Protein AF-A0A5B0HLX1-F1 (afdb_monomer_lite)

pLDDT: mean 81.46, std 8.46, range [54.09, 90.5]

Sequence (90 aa):
MSPILEILGQIMSALDDLKAEVAATLTVEQSAVTLIQGIAAQLVAALANQTNPDSALVDLTTQLKTNADALAAAVTANTPAAPPAPAPAP

Radius of gyration: 21.76 Å; chains: 1; bounding box: 43×35×65 Å

Secondary structure (DSSP, 8-state):
--HHHHHHHHHHHHHHHHHHHHHHHHHHHHHHHHHHHHHHHHHHHHHHT-SS--HHHHHHHHHHHHHHHHHHHHHHHH-PPPPPPPPPP-

Foldseek 3Di:
DDVVVVVVVVVVVVVVVVLVVLLVVLVVLLVVLVVLLVVLVVLVVVQVPDPDRDVVSVVVSVVSNVVSVVSNVVSVVPRDDPDDDPDDDD

Organism: NCBI:txid2603818

Structure (mmCIF, N/CA/C/O backbone):
data_AF-A0A5B0HLX1-F1
#
_entry.id   AF-A0A5B0HLX1-F1
#
loop_
_atom_site.group_PDB
_atom_site.id
_atom_site.type_symbol
_atom_site.label_atom_id
_atom_site.label_alt_id
_atom_site.label_comp_id
_atom_site.label_asym_id
_atom_site.label_entity_id
_atom_site.label_seq_id
_atom_site.pdbx_PDB_ins_code
_atom_site.Cartn_x
_atom_site.Cartn_y
_atom_site.Cartn_z
_atom_site.occupancy
_atom_site.B_iso_or_equiv
_atom_site.auth_seq_id
_atom_site.auth_comp_id
_atom_site.auth_asym_id
_atom_site.auth_atom_id
_atom_site.pdbx_PDB_model_num
ATOM 1 N N . MET A 1 1 ? -28.100 -0.365 39.299 1.00 58.06 1 MET A N 1
ATOM 2 C CA . MET A 1 1 ? -26.903 -0.324 38.432 1.00 58.06 1 MET A CA 1
ATOM 3 C C . MET A 1 1 ? -26.814 1.096 37.895 1.00 58.06 1 MET A C 1
ATOM 5 O O . MET A 1 1 ? -27.852 1.626 37.527 1.00 58.06 1 MET A O 1
ATOM 9 N N . SER A 1 2 ? -25.673 1.778 38.018 1.00 82.00 2 SER A N 1
ATOM 10 C CA . SER A 1 2 ? -25.597 3.207 37.671 1.00 82.00 2 SER A CA 1
ATOM 11 C C . SER A 1 2 ? -25.639 3.372 36.143 1.00 82.00 2 SER A C 1
ATOM 13 O O . SER A 1 2 ? -24.822 2.730 35.484 1.00 82.00 2 SER A O 1
ATOM 15 N N . PRO A 1 3 ? -26.520 4.215 35.569 1.00 81.88 3 PRO A N 1
ATOM 16 C CA . PRO A 1 3 ? -26.662 4.369 34.111 1.00 81.88 3 PRO A CA 1
ATOM 17 C C . PRO A 1 3 ? -25.363 4.828 33.428 1.00 81.88 3 PRO A C 1
ATOM 19 O O . PRO A 1 3 ? -25.114 4.527 32.267 1.00 81.88 3 PRO A O 1
ATOM 22 N N . ILE A 1 4 ? -24.483 5.499 34.176 1.00 80.25 4 ILE A N 1
ATOM 23 C CA . ILE A 1 4 ? -23.154 5.918 33.716 1.00 80.25 4 ILE A CA 1
ATOM 24 C C . ILE A 1 4 ? -22.249 4.712 33.413 1.00 80.25 4 ILE A C 1
ATOM 26 O O . ILE A 1 4 ? -21.473 4.757 32.463 1.00 80.25 4 ILE A O 1
ATOM 30 N N . LEU A 1 5 ? -22.351 3.627 34.189 1.00 79.88 5 LEU A N 1
ATOM 31 C CA . LEU A 1 5 ? -21.532 2.424 33.991 1.00 79.88 5 LEU A CA 1
ATOM 32 C C . LEU A 1 5 ? -21.937 1.664 32.718 1.00 79.88 5 LEU A C 1
ATOM 34 O O . LEU A 1 5 ? -21.091 1.091 32.040 1.00 79.88 5 LEU A O 1
ATOM 38 N N . GLU A 1 6 ? -23.229 1.685 32.398 1.00 85.75 6 GLU A N 1
ATOM 39 C CA . GLU A 1 6 ? -23.806 1.018 31.229 1.00 85.75 6 GLU A CA 1
ATOM 40 C C . GLU A 1 6 ? -23.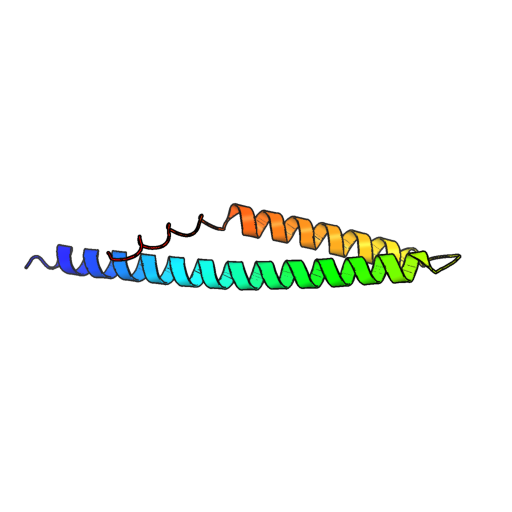409 1.739 29.932 1.00 85.75 6 GLU A C 1
ATOM 42 O O . GLU A 1 6 ? -22.921 1.110 28.993 1.00 85.75 6 GLU A O 1
ATOM 47 N N . ILE A 1 7 ? -23.480 3.075 29.934 1.00 85.38 7 ILE A N 1
ATOM 48 C CA . ILE A 1 7 ? -23.004 3.925 28.831 1.00 85.38 7 ILE A CA 1
ATOM 49 C C . ILE A 1 7 ? -21.493 3.749 28.611 1.00 85.38 7 ILE A C 1
ATOM 51 O O . ILE A 1 7 ? -21.044 3.641 27.472 1.00 85.38 7 ILE A O 1
ATOM 55 N N . LEU A 1 8 ? -20.697 3.670 29.685 1.00 84.38 8 LEU A N 1
ATOM 56 C CA . LEU A 1 8 ? -19.255 3.410 29.594 1.00 84.38 8 LEU A CA 1
ATOM 57 C C . LEU A 1 8 ? -18.948 2.061 28.931 1.00 84.38 8 LEU A C 1
ATOM 59 O O . LEU A 1 8 ? -18.063 1.992 28.079 1.00 84.38 8 LEU A O 1
ATOM 63 N N . GLY A 1 9 ? -19.687 1.007 29.287 1.00 82.81 9 GLY A N 1
ATOM 64 C CA . GLY A 1 9 ? -19.551 -0.309 28.658 1.00 82.81 9 GLY A CA 1
ATOM 65 C C . GLY A 1 9 ? -19.851 -0.277 27.158 1.00 82.81 9 GLY A C 1
ATOM 66 O O . GLY A 1 9 ? -19.087 -0.823 26.364 1.00 82.81 9 GLY A O 1
ATOM 67 N N . GLN A 1 10 ? -20.915 0.425 26.758 1.00 84.88 10 GLN A N 1
ATOM 68 C CA . GLN A 1 10 ? -21.288 0.572 25.347 1.00 84.88 10 GLN A CA 1
ATOM 69 C C . GLN A 1 10 ? -20.255 1.371 24.542 1.00 84.88 10 GLN A C 1
ATOM 71 O O . GLN A 1 10 ? -19.915 0.976 23.429 1.00 84.88 10 GLN A O 1
ATOM 76 N N . ILE A 1 11 ? -19.718 2.459 25.106 1.00 84.69 11 ILE A N 1
ATOM 77 C CA . ILE A 1 11 ? -18.680 3.272 24.453 1.00 84.69 11 ILE A CA 1
ATOM 78 C C . ILE A 1 11 ? -17.398 2.460 24.247 1.00 84.69 11 ILE A C 1
ATOM 80 O O . ILE A 1 11 ? -16.791 2.547 23.181 1.00 84.69 11 ILE A O 1
ATOM 84 N N . MET A 1 12 ? -16.985 1.666 25.240 1.00 86.94 12 MET A N 1
ATOM 85 C CA . MET A 1 12 ? -15.799 0.815 25.109 1.00 86.94 12 MET A CA 1
ATOM 86 C C . MET A 1 12 ? -15.980 -0.252 24.023 1.00 86.94 12 MET A C 1
ATOM 88 O O . MET A 1 12 ? -15.090 -0.409 23.194 1.00 86.94 12 MET A O 1
ATOM 92 N N . SER A 1 13 ? -17.145 -0.906 23.964 1.00 82.81 13 SER A N 1
ATOM 93 C CA . SER A 1 13 ? -17.445 -1.884 22.908 1.00 82.81 13 SER A CA 1
ATOM 94 C C . SER A 1 13 ? -17.416 -1.251 21.514 1.00 82.81 13 SER A C 1
ATOM 96 O O . SER A 1 13 ? -16.740 -1.758 20.626 1.00 82.81 13 SER A O 1
ATOM 98 N N . ALA A 1 14 ? -18.078 -0.104 21.331 1.00 84.44 14 ALA A N 1
ATOM 99 C CA . ALA A 1 14 ? -18.108 0.591 20.043 1.00 84.44 14 ALA A CA 1
ATOM 100 C C . ALA A 1 14 ? -16.712 1.064 19.592 1.00 84.44 14 ALA A C 1
ATOM 102 O O . ALA A 1 14 ? -16.419 1.101 18.399 1.00 84.44 14 ALA A O 1
ATOM 103 N N . LEU A 1 15 ? -15.837 1.420 20.540 1.00 81.75 15 LEU A N 1
ATOM 104 C CA . LEU A 1 15 ? -14.443 1.756 20.249 1.00 81.75 15 LEU A CA 1
ATOM 105 C C . LEU A 1 15 ? -13.639 0.546 19.773 1.00 81.75 15 LEU A C 1
ATOM 107 O O . LEU A 1 15 ? -12.792 0.702 18.896 1.00 81.75 15 LEU A O 1
ATOM 111 N N . ASP A 1 16 ? -13.866 -0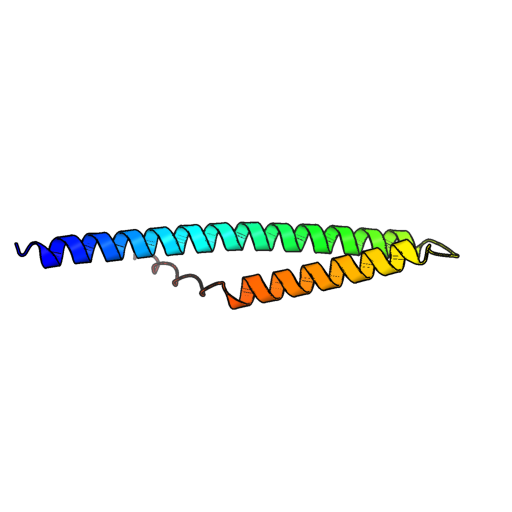.634 20.344 1.00 80.06 16 ASP A N 1
ATOM 112 C CA . ASP A 1 16 ? -13.165 -1.849 19.928 1.00 80.06 16 ASP A CA 1
ATOM 113 C C . ASP A 1 16 ? -13.650 -2.347 18.560 1.00 80.06 16 ASP A C 1
ATOM 115 O O . ASP A 1 16 ? -12.817 -2.709 17.726 1.00 80.06 16 ASP A O 1
ATOM 119 N N . ASP A 1 17 ? -14.950 -2.240 18.275 1.00 76.44 17 ASP A N 1
ATOM 120 C CA . ASP A 1 17 ? -15.508 -2.508 16.943 1.00 76.44 17 ASP A CA 1
ATOM 121 C C . ASP A 1 17 ? -14.910 -1.560 15.893 1.00 76.44 17 ASP A C 1
ATOM 123 O O . ASP A 1 17 ? -14.439 -1.996 14.840 1.00 76.44 17 ASP A O 1
ATOM 127 N N . LEU A 1 18 ? -14.823 -0.263 16.210 1.00 81.62 18 LEU A N 1
ATOM 128 C CA . LEU A 1 18 ? -14.211 0.724 15.322 1.00 81.62 18 LEU A CA 1
ATOM 129 C C . LEU A 1 18 ? -12.723 0.432 15.076 1.00 81.62 18 LEU A C 1
ATOM 131 O O . LEU A 1 18 ? -12.251 0.564 13.948 1.00 81.62 18 LEU A O 1
ATOM 135 N N . LYS A 1 19 ? -11.967 0.007 16.098 1.00 81.62 19 LYS A N 1
ATOM 136 C CA . LYS A 1 19 ? -10.562 -0.405 15.919 1.00 81.62 19 LYS A CA 1
ATOM 137 C C . LYS A 1 19 ? -10.445 -1.618 15.002 1.00 81.62 19 LYS A C 1
ATOM 139 O O . LYS A 1 19 ? -9.535 -1.654 14.175 1.00 81.62 19 LYS A O 1
ATOM 144 N N . ALA A 1 20 ? -11.333 -2.600 15.151 1.00 78.69 20 ALA A N 1
ATOM 145 C CA . ALA A 1 20 ? -11.338 -3.793 14.314 1.00 78.69 20 ALA A CA 1
ATOM 146 C C . ALA A 1 20 ? -11.640 -3.444 12.849 1.00 78.69 20 ALA A C 1
ATOM 148 O O . ALA A 1 20 ? -10.951 -3.922 11.947 1.00 78.69 20 ALA A O 1
ATOM 149 N N . GLU A 1 21 ? -12.604 -2.558 12.606 1.00 80.38 21 GLU A N 1
ATOM 150 C CA . GLU A 1 21 ? -12.959 -2.113 11.257 1.00 80.38 21 GLU A CA 1
ATOM 151 C C . GLU A 1 21 ? -11.856 -1.262 10.606 1.00 80.38 21 GLU A C 1
ATOM 153 O O . GLU A 1 21 ? -11.527 -1.453 9.430 1.00 80.38 21 GLU A O 1
ATOM 158 N N . VAL A 1 22 ? -11.199 -0.388 11.376 1.00 83.75 22 VAL A N 1
ATOM 159 C CA . VAL A 1 22 ? -10.014 0.352 10.908 1.00 83.75 22 VAL A CA 1
ATOM 160 C C . VAL A 1 22 ? -8.877 -0.612 10.556 1.00 83.75 22 VAL A C 1
ATOM 162 O O . VAL A 1 22 ? -8.278 -0.481 9.491 1.00 83.75 22 VAL A O 1
ATOM 165 N N . ALA A 1 23 ? -8.608 -1.625 11.384 1.00 78.19 23 ALA A N 1
ATOM 166 C CA . ALA A 1 23 ? -7.581 -2.630 11.098 1.00 78.19 23 ALA A CA 1
ATOM 167 C C . ALA A 1 23 ? -7.897 -3.455 9.834 1.00 78.19 23 ALA A C 1
ATOM 169 O O . ALA A 1 23 ? -7.003 -3.734 9.026 1.00 78.19 23 ALA A O 1
ATOM 170 N N . ALA A 1 24 ? -9.167 -3.814 9.628 1.00 77.81 24 ALA A N 1
ATOM 171 C CA . ALA A 1 24 ? -9.613 -4.490 8.414 1.00 77.81 24 ALA A CA 1
ATOM 172 C C . ALA A 1 24 ? -9.418 -3.602 7.174 1.00 77.81 24 ALA A C 1
ATOM 174 O O . ALA A 1 24 ? -8.873 -4.060 6.168 1.00 77.81 24 ALA A O 1
ATOM 175 N N . THR A 1 25 ? -9.780 -2.320 7.265 1.00 80.88 25 THR A N 1
ATOM 176 C CA . THR A 1 25 ? -9.595 -1.340 6.182 1.00 80.88 25 THR A CA 1
ATOM 177 C C . THR A 1 25 ? -8.118 -1.181 5.822 1.00 80.88 25 THR A C 1
ATOM 179 O O . THR A 1 25 ? -7.754 -1.305 4.654 1.00 80.88 25 THR A O 1
ATOM 182 N N . LEU A 1 26 ? -7.243 -1.025 6.820 1.00 83.75 26 LEU A N 1
ATOM 183 C CA . LEU A 1 26 ? -5.793 -0.914 6.619 1.00 83.75 26 LEU A CA 1
ATOM 184 C C . LEU A 1 26 ? -5.196 -2.168 5.961 1.00 83.75 26 LEU A C 1
ATOM 186 O O . LEU A 1 26 ? -4.289 -2.069 5.138 1.00 83.75 26 LEU A O 1
ATOM 190 N N . THR A 1 27 ? -5.738 -3.354 6.254 1.00 81.19 27 THR A N 1
ATOM 191 C CA . THR A 1 27 ? -5.318 -4.607 5.598 1.00 81.19 27 THR A CA 1
ATOM 192 C C . THR A 1 27 ? -5.664 -4.614 4.102 1.00 81.19 27 THR A C 1
ATOM 194 O O . THR A 1 27 ? -4.871 -5.067 3.267 1.00 81.19 27 THR A O 1
ATOM 197 N N . VAL A 1 28 ? -6.836 -4.087 3.735 1.00 85.69 28 VAL A N 1
ATOM 198 C CA . VAL A 1 28 ? -7.245 -3.937 2.329 1.00 85.69 28 VAL A CA 1
ATOM 199 C C . VAL A 1 28 ? -6.374 -2.898 1.624 1.00 85.69 28 VAL A C 1
ATOM 201 O O . VAL A 1 28 ? -5.895 -3.156 0.518 1.00 85.69 28 VAL A O 1
ATOM 204 N N . GLU A 1 29 ? -6.098 -1.764 2.269 1.00 85.50 29 GLU A N 1
ATOM 205 C CA . GLU A 1 29 ? -5.194 -0.738 1.734 1.00 85.50 29 GLU A CA 1
ATOM 206 C C . GLU A 1 29 ? -3.781 -1.289 1.511 1.00 85.50 29 GLU A C 1
ATOM 208 O O . GLU A 1 29 ? -3.191 -1.065 0.452 1.00 85.50 29 GLU A O 1
ATOM 213 N N . GLN A 1 30 ? -3.264 -2.098 2.439 1.00 84.31 30 GLN A N 1
ATOM 214 C CA . GLN A 1 30 ? -1.974 -2.767 2.279 1.00 84.31 30 GLN A CA 1
ATOM 215 C C . GLN A 1 30 ? -1.969 -3.720 1.073 1.00 84.31 30 GLN A C 1
ATOM 217 O O . GLN A 1 30 ? -0.989 -3.766 0.327 1.00 84.31 30 GLN A O 1
ATOM 222 N N . SER A 1 31 ? -3.075 -4.432 0.836 1.00 86.50 31 SER A N 1
ATOM 223 C CA . SER A 1 31 ? -3.236 -5.307 -0.334 1.00 86.50 31 SER A CA 1
ATOM 224 C C . SER A 1 31 ? -3.255 -4.509 -1.644 1.00 86.50 31 SER A C 1
ATOM 226 O O . SER A 1 31 ? -2.643 -4.918 -2.635 1.00 86.50 31 SER A O 1
ATOM 228 N N . ALA A 1 32 ? -3.906 -3.342 -1.650 1.00 85.12 32 ALA A N 1
ATOM 229 C CA . ALA A 1 32 ? -3.913 -2.431 -2.792 1.00 85.12 32 ALA A CA 1
ATOM 230 C C . ALA A 1 32 ? -2.510 -1.868 -3.078 1.00 85.12 32 ALA A C 1
ATOM 232 O O . ALA A 1 32 ? -2.080 -1.857 -4.231 1.00 85.12 32 ALA A O 1
ATOM 233 N N . VAL A 1 33 ? -1.761 -1.479 -2.041 1.00 88.75 33 VAL A N 1
ATOM 234 C CA . VAL A 1 33 ? -0.349 -1.075 -2.157 1.00 88.75 33 VAL A CA 1
ATOM 235 C C . VAL A 1 33 ? 0.477 -2.176 -2.820 1.00 88.75 33 VAL A C 1
ATOM 237 O O . VAL A 1 33 ? 1.193 -1.902 -3.785 1.00 88.75 33 VAL A O 1
ATOM 240 N N . THR A 1 34 ? 0.355 -3.422 -2.352 1.00 88.31 34 THR A N 1
ATOM 241 C CA . THR A 1 34 ? 1.082 -4.562 -2.929 1.00 88.31 34 THR A CA 1
ATOM 242 C C . THR A 1 34 ? 0.740 -4.762 -4.405 1.00 88.31 34 THR A C 1
ATOM 244 O O . THR A 1 34 ? 1.639 -4.985 -5.217 1.00 88.31 34 THR A O 1
ATOM 247 N N . LEU A 1 35 ? -0.535 -4.629 -4.781 1.00 90.50 35 LEU A N 1
ATOM 248 C CA . LEU A 1 35 ? -0.956 -4.701 -6.179 1.00 90.50 35 LEU A CA 1
ATOM 249 C C . LEU A 1 35 ? -0.311 -3.591 -7.026 1.00 90.50 35 LEU A C 1
ATOM 251 O O . LEU A 1 35 ? 0.240 -3.880 -8.089 1.00 90.50 35 LEU A O 1
ATOM 255 N N . ILE A 1 36 ? -0.331 -2.341 -6.553 1.00 88.44 36 ILE A N 1
ATOM 256 C CA . ILE A 1 36 ? 0.251 -1.194 -7.269 1.00 88.44 36 ILE A CA 1
ATOM 257 C C . ILE A 1 36 ? 1.766 -1.376 -7.444 1.00 88.44 36 ILE A C 1
ATOM 259 O O . ILE A 1 36 ? 2.288 -1.165 -8.541 1.00 88.44 36 ILE A O 1
ATOM 263 N N . GLN A 1 37 ? 2.473 -1.826 -6.403 1.00 87.19 37 GLN A N 1
ATOM 264 C CA . GLN A 1 37 ? 3.905 -2.136 -6.485 1.00 87.19 37 GLN A CA 1
ATOM 265 C C . GLN A 1 37 ? 4.186 -3.263 -7.489 1.00 87.19 37 GLN A C 1
ATOM 267 O O . GLN A 1 37 ? 5.141 -3.171 -8.263 1.00 87.19 37 GLN A O 1
ATOM 272 N N . GLY A 1 38 ? 3.340 -4.297 -7.524 1.00 89.25 38 GLY A N 1
ATOM 273 C CA . GLY A 1 38 ? 3.437 -5.390 -8.491 1.00 89.25 38 GLY A CA 1
ATOM 274 C C . GLY A 1 38 ? 3.268 -4.921 -9.938 1.00 89.25 38 GLY A C 1
ATOM 275 O O . GLY A 1 38 ? 4.029 -5.335 -10.812 1.00 89.25 38 GLY A O 1
ATOM 276 N N . ILE A 1 39 ? 2.324 -4.011 -10.191 1.00 88.31 39 ILE A N 1
ATOM 277 C CA . ILE A 1 39 ? 2.127 -3.395 -11.512 1.00 88.31 39 ILE A CA 1
ATOM 278 C C . ILE A 1 39 ? 3.354 -2.565 -11.905 1.00 88.31 39 ILE A C 1
ATOM 280 O O . ILE A 1 39 ? 3.868 -2.727 -13.012 1.00 88.31 39 ILE A O 1
ATOM 284 N N . ALA A 1 40 ? 3.876 -1.730 -11.001 1.00 87.56 40 ALA A N 1
ATOM 285 C CA . ALA A 1 40 ? 5.082 -0.945 -11.264 1.00 87.56 40 ALA A CA 1
ATOM 286 C C . ALA A 1 40 ? 6.281 -1.847 -11.607 1.00 87.56 40 ALA A C 1
ATOM 288 O O . ALA A 1 40 ? 7.004 -1.576 -12.563 1.00 87.56 40 ALA A O 1
ATOM 289 N N . ALA A 1 41 ? 6.459 -2.962 -10.891 1.00 87.00 41 ALA A N 1
ATOM 290 C CA . ALA A 1 41 ? 7.514 -3.933 -11.180 1.00 87.00 41 ALA A CA 1
ATOM 291 C C . ALA A 1 41 ? 7.359 -4.585 -12.567 1.00 87.00 41 ALA A C 1
ATOM 293 O O . ALA A 1 41 ? 8.349 -4.750 -13.282 1.00 87.00 41 ALA A O 1
ATOM 294 N N . GLN A 1 42 ? 6.129 -4.915 -12.977 1.00 88.12 42 GLN A N 1
ATOM 295 C CA . GLN A 1 42 ? 5.856 -5.430 -14.323 1.00 88.12 42 GLN A CA 1
ATOM 296 C C . GLN A 1 42 ? 6.167 -4.390 -15.406 1.00 88.12 42 GLN A C 1
ATOM 298 O O . GLN A 1 42 ? 6.742 -4.750 -16.434 1.00 88.12 42 GLN A O 1
ATOM 303 N N . LEU A 1 43 ? 5.860 -3.108 -15.171 1.00 86.56 43 LEU A N 1
ATOM 304 C CA . LEU A 1 43 ? 6.244 -2.031 -16.087 1.00 86.56 43 LEU A CA 1
ATOM 305 C C . LEU A 1 43 ? 7.769 -1.902 -16.200 1.00 86.56 43 LEU A C 1
ATOM 307 O O . LEU A 1 43 ? 8.278 -1.851 -17.317 1.00 86.56 43 LEU A O 1
ATOM 311 N N . VAL A 1 44 ? 8.508 -1.922 -15.082 1.00 87.06 44 VAL A N 1
ATOM 312 C CA . VAL A 1 44 ? 9.987 -1.907 -15.107 1.00 87.06 44 VAL A CA 1
ATOM 313 C C . VAL A 1 44 ? 10.524 -3.069 -15.944 1.00 87.06 44 VAL A C 1
ATOM 315 O O . VAL A 1 44 ? 11.391 -2.869 -16.794 1.00 87.06 44 VAL A O 1
ATOM 318 N N . ALA A 1 45 ? 9.997 -4.278 -15.738 1.00 87.31 45 ALA A N 1
ATOM 319 C CA . ALA A 1 45 ? 10.419 -5.462 -16.482 1.00 87.31 45 ALA A CA 1
ATOM 320 C C . ALA A 1 45 ? 10.110 -5.352 -17.986 1.00 87.31 45 ALA A C 1
ATOM 322 O O . ALA A 1 45 ? 10.925 -5.754 -18.818 1.00 87.31 45 ALA A O 1
ATOM 323 N N . ALA A 1 46 ? 8.960 -4.781 -18.352 1.00 84.75 46 ALA A N 1
ATOM 324 C CA . ALA A 1 46 ? 8.608 -4.536 -19.747 1.00 84.75 46 ALA A CA 1
ATOM 325 C C . ALA A 1 46 ? 9.544 -3.503 -20.399 1.00 84.75 46 ALA A C 1
ATOM 327 O O . ALA A 1 46 ? 10.013 -3.719 -21.518 1.00 84.75 46 ALA A O 1
ATOM 328 N N . LEU A 1 47 ? 9.874 -2.420 -19.686 1.00 86.31 47 LEU A N 1
ATOM 329 C CA . LEU A 1 47 ? 10.782 -1.375 -20.168 1.00 86.31 47 LEU A CA 1
ATOM 330 C C . LEU A 1 47 ? 12.225 -1.866 -20.310 1.00 86.31 47 LEU A C 1
ATOM 332 O O . LEU A 1 47 ? 12.907 -1.466 -21.249 1.00 86.31 47 LEU A O 1
ATOM 336 N N . ALA A 1 48 ? 12.682 -2.759 -19.430 1.00 85.06 48 ALA A N 1
ATOM 337 C CA . ALA A 1 48 ? 14.038 -3.310 -19.471 1.00 85.06 48 ALA A CA 1
ATOM 338 C C . ALA A 1 48 ? 14.351 -4.074 -20.773 1.00 85.06 48 ALA A C 1
ATOM 340 O O . ALA A 1 48 ? 15.516 -4.239 -21.125 1.00 85.06 48 ALA A O 1
ATOM 341 N N . ASN A 1 49 ? 13.321 -4.524 -21.496 1.00 82.31 49 ASN A N 1
ATOM 342 C CA . ASN A 1 49 ? 13.458 -5.216 -22.777 1.00 82.31 49 ASN A CA 1
ATOM 343 C C . ASN A 1 49 ? 13.403 -4.270 -23.994 1.00 82.31 49 ASN A C 1
ATOM 345 O O . ASN A 1 49 ? 13.515 -4.734 -25.130 1.00 82.31 49 ASN A O 1
ATOM 349 N N . GLN A 1 50 ? 13.229 -2.959 -23.794 1.00 82.94 50 GLN A N 1
ATOM 350 C CA . GLN A 1 50 ? 13.207 -1.975 -24.876 1.00 82.94 50 GLN A CA 1
ATOM 351 C C . GLN A 1 50 ? 14.565 -1.294 -25.068 1.00 82.94 50 GLN A C 1
ATOM 353 O O . GLN A 1 50 ? 15.213 -0.865 -24.119 1.00 82.94 50 GLN A O 1
ATOM 358 N N . THR A 1 51 ? 14.974 -1.127 -26.329 1.00 80.81 51 THR A N 1
ATOM 359 C CA . THR A 1 51 ? 16.220 -0.431 -26.699 1.00 80.81 51 THR A CA 1
ATOM 360 C C . THR A 1 51 ? 16.114 1.093 -26.549 1.00 80.81 51 THR A C 1
ATOM 362 O O . THR A 1 51 ? 17.131 1.758 -26.407 1.00 80.81 51 THR A O 1
ATOM 365 N N . ASN A 1 52 ? 14.893 1.642 -26.563 1.00 81.44 52 ASN A N 1
ATOM 366 C CA . ASN A 1 52 ? 14.585 3.051 -26.300 1.00 81.44 52 ASN A CA 1
ATOM 367 C C . ASN A 1 52 ? 13.256 3.127 -25.529 1.00 81.44 52 ASN A C 1
ATOM 369 O O . ASN A 1 52 ? 12.209 3.283 -26.161 1.00 81.44 52 ASN A O 1
ATOM 373 N N . PRO A 1 53 ? 13.266 2.928 -24.200 1.00 78.81 53 PRO A N 1
ATOM 374 C CA . PRO A 1 53 ? 12.050 3.004 -23.406 1.00 78.81 53 PRO A CA 1
ATOM 375 C C . PRO A 1 53 ? 11.457 4.413 -23.475 1.00 78.81 53 PRO A C 1
ATOM 377 O O . PRO A 1 53 ? 12.176 5.405 -23.356 1.00 78.81 53 PRO A O 1
ATOM 380 N N . ASP A 1 54 ? 10.140 4.489 -23.662 1.00 85.56 54 ASP A N 1
ATOM 381 C CA . ASP A 1 54 ? 9.408 5.755 -23.630 1.00 85.56 54 ASP A CA 1
ATOM 382 C C . ASP A 1 54 ? 9.602 6.432 -22.262 1.00 85.56 54 ASP A C 1
ATOM 384 O O . ASP A 1 54 ? 9.298 5.847 -21.216 1.00 85.56 54 ASP A O 1
ATOM 388 N N . SER A 1 55 ? 10.110 7.667 -22.258 1.00 86.00 55 SER A N 1
ATOM 389 C CA . SER A 1 55 ? 10.362 8.427 -21.032 1.00 86.00 55 SER A CA 1
ATOM 390 C C . SER A 1 55 ? 9.089 8.649 -20.218 1.00 86.00 55 SER A C 1
ATOM 392 O O . SER A 1 55 ? 9.147 8.623 -18.993 1.00 86.00 55 SER A O 1
ATOM 394 N N . ALA A 1 56 ? 7.926 8.777 -20.867 1.00 83.38 56 ALA A N 1
ATOM 395 C CA . ALA A 1 56 ? 6.653 8.914 -20.163 1.00 83.38 56 ALA A CA 1
ATOM 396 C C . ALA A 1 56 ? 6.298 7.647 -19.368 1.00 83.38 56 ALA A C 1
ATOM 398 O O . ALA A 1 56 ? 5.725 7.732 -18.282 1.00 83.38 56 ALA A O 1
ATOM 399 N N . LEU A 1 57 ? 6.668 6.466 -19.875 1.00 82.00 57 LEU A N 1
ATOM 400 C CA . LEU A 1 57 ? 6.478 5.209 -19.151 1.00 82.00 57 LEU A CA 1
ATOM 401 C C . LEU A 1 57 ? 7.474 5.064 -17.997 1.00 82.00 57 LEU A C 1
ATOM 403 O O . LEU A 1 57 ? 7.098 4.554 -16.939 1.00 82.00 57 LEU A O 1
ATOM 407 N N . VAL A 1 58 ? 8.717 5.529 -18.164 1.00 87.06 58 VAL A N 1
ATOM 408 C CA . VAL A 1 58 ? 9.709 5.582 -17.073 1.00 87.06 58 VAL A CA 1
ATOM 409 C C . VAL A 1 58 ? 9.204 6.482 -15.942 1.00 87.06 58 VAL A C 1
ATOM 411 O O . VAL A 1 58 ? 9.210 6.076 -14.774 1.00 87.06 58 VAL A O 1
ATOM 414 N N . ASP A 1 59 ? 8.709 7.669 -16.289 1.00 88.25 59 ASP A N 1
ATOM 415 C CA . ASP A 1 59 ? 8.180 8.645 -15.336 1.00 88.25 59 ASP A CA 1
ATOM 416 C C . ASP A 1 59 ? 6.943 8.103 -14.618 1.00 88.25 59 ASP A C 1
ATOM 418 O O . ASP A 1 59 ? 6.883 8.133 -13.389 1.00 88.25 59 ASP A O 1
ATOM 422 N N . LEU A 1 60 ? 5.993 7.516 -15.355 1.00 87.69 60 LEU A N 1
ATOM 423 C CA . LEU A 1 60 ? 4.802 6.893 -14.775 1.00 87.69 60 LEU A CA 1
ATOM 424 C C . LEU A 1 60 ? 5.165 5.753 -13.816 1.00 87.69 60 LEU A C 1
ATOM 426 O O . LEU A 1 60 ? 4.591 5.644 -12.734 1.00 87.69 60 LEU A O 1
ATOM 430 N N . THR A 1 61 ? 6.132 4.914 -14.187 1.00 88.56 61 THR A N 1
ATOM 431 C CA . THR A 1 61 ? 6.594 3.799 -13.347 1.00 88.56 61 THR A CA 1
ATOM 432 C C . THR A 1 61 ? 7.217 4.308 -12.051 1.00 88.56 61 THR A C 1
ATOM 434 O O . THR A 1 61 ? 6.927 3.793 -10.968 1.00 88.56 61 THR A O 1
ATOM 437 N N . THR A 1 62 ? 8.032 5.358 -12.152 1.00 88.88 62 THR A N 1
ATOM 438 C CA . THR A 1 62 ? 8.634 6.026 -10.996 1.00 88.88 62 THR A CA 1
ATOM 439 C C . THR A 1 62 ? 7.553 6.618 -10.098 1.00 88.88 62 THR A C 1
ATOM 441 O O . THR A 1 62 ? 7.551 6.376 -8.892 1.00 88.88 62 THR A O 1
ATOM 444 N N . GLN A 1 63 ? 6.581 7.317 -10.682 1.00 89.12 63 GLN A N 1
ATOM 445 C CA . GLN A 1 63 ? 5.495 7.962 -9.952 1.00 89.12 63 GLN A CA 1
ATOM 446 C C . GLN A 1 63 ? 4.583 6.945 -9.250 1.00 89.12 63 GLN A C 1
ATOM 448 O O . GLN A 1 63 ? 4.228 7.138 -8.087 1.00 89.12 63 GLN A O 1
ATOM 453 N N . LEU A 1 64 ? 4.264 5.824 -9.906 1.00 88.38 64 LEU A N 1
ATOM 454 C CA . LEU A 1 64 ? 3.525 4.712 -9.299 1.00 88.38 64 LEU A CA 1
ATOM 455 C C . LEU A 1 64 ? 4.270 4.132 -8.099 1.00 88.38 64 LEU A C 1
ATOM 457 O O . LEU A 1 64 ? 3.662 3.920 -7.050 1.00 88.38 64 LEU A O 1
ATOM 461 N N . LYS A 1 65 ? 5.582 3.911 -8.228 1.00 88.94 65 LYS A N 1
ATOM 462 C CA . LYS A 1 65 ? 6.401 3.394 -7.131 1.00 88.94 65 LYS A CA 1
ATOM 463 C C . LYS A 1 65 ? 6.443 4.369 -5.954 1.00 88.94 65 LYS A C 1
ATOM 465 O O . LYS A 1 65 ? 6.200 3.957 -4.825 1.00 88.94 65 LYS A O 1
ATOM 470 N N . THR A 1 66 ? 6.690 5.652 -6.213 1.00 90.06 66 THR A N 1
ATOM 471 C CA . THR A 1 66 ? 6.706 6.690 -5.174 1.00 90.06 66 THR A CA 1
ATOM 472 C C . THR A 1 66 ? 5.370 6.773 -4.440 1.00 90.06 66 THR A C 1
ATOM 474 O O . THR A 1 66 ? 5.352 6.803 -3.211 1.00 90.06 66 THR A O 1
ATOM 477 N N . ASN A 1 67 ? 4.252 6.760 -5.167 1.00 87.94 67 ASN A N 1
ATOM 478 C CA . ASN A 1 67 ? 2.924 6.830 -4.563 1.00 87.94 67 ASN A CA 1
ATOM 479 C C . ASN A 1 67 ? 2.604 5.577 -3.741 1.00 87.94 67 ASN A C 1
ATOM 481 O O . ASN A 1 67 ? 2.042 5.687 -2.653 1.00 87.94 67 ASN A O 1
ATOM 485 N N . ALA A 1 68 ? 2.980 4.395 -4.234 1.00 87.88 68 ALA A N 1
ATOM 486 C CA . ALA A 1 68 ? 2.766 3.152 -3.508 1.00 87.88 68 ALA A CA 1
ATOM 487 C C . ALA A 1 68 ? 3.606 3.086 -2.227 1.00 87.88 68 ALA A C 1
ATOM 489 O O . ALA A 1 68 ? 3.088 2.695 -1.186 1.00 87.88 68 ALA A O 1
ATOM 490 N N . ASP A 1 69 ? 4.868 3.518 -2.278 1.00 85.62 69 ASP A N 1
ATOM 491 C CA . ASP A 1 69 ? 5.753 3.553 -1.111 1.00 85.62 69 ASP A CA 1
ATOM 492 C C . ASP A 1 69 ? 5.260 4.589 -0.074 1.00 85.62 69 ASP A C 1
ATOM 494 O O . ASP A 1 69 ? 5.267 4.318 1.128 1.00 85.62 69 ASP A O 1
ATOM 498 N N . ALA A 1 70 ? 4.742 5.741 -0.523 1.00 88.25 70 ALA A N 1
ATOM 499 C CA . ALA A 1 70 ? 4.124 6.741 0.352 1.00 88.25 70 ALA A CA 1
ATOM 500 C C . ALA A 1 70 ? 2.839 6.224 1.021 1.00 88.25 70 ALA A C 1
ATOM 502 O O . ALA A 1 70 ? 2.649 6.416 2.224 1.00 88.25 70 ALA A O 1
ATOM 503 N N . LEU A 1 71 ? 1.977 5.533 0.267 1.00 84.81 71 LEU A N 1
ATOM 504 C CA . LEU A 1 71 ? 0.764 4.922 0.808 1.00 84.81 71 LEU A CA 1
ATOM 505 C C . LEU A 1 71 ? 1.104 3.792 1.790 1.00 84.81 71 LEU A C 1
ATOM 507 O O . LEU A 1 71 ? 0.534 3.745 2.873 1.00 84.81 71 LEU A O 1
ATOM 511 N N . ALA A 1 72 ? 2.089 2.944 1.475 1.00 84.62 72 ALA A N 1
ATOM 512 C CA . ALA A 1 72 ? 2.579 1.899 2.378 1.00 84.62 72 ALA A CA 1
ATOM 513 C C . ALA A 1 72 ? 3.051 2.476 3.720 1.00 84.62 72 ALA A C 1
ATOM 515 O O . ALA A 1 72 ? 2.724 1.951 4.787 1.00 84.62 72 ALA A O 1
ATOM 516 N N . ALA A 1 73 ? 3.813 3.573 3.667 1.00 84.81 73 ALA A N 1
ATOM 517 C CA . ALA A 1 73 ? 4.302 4.258 4.855 1.00 84.81 73 ALA A CA 1
ATOM 518 C C . ALA A 1 73 ? 3.153 4.859 5.676 1.00 84.81 73 ALA A C 1
ATO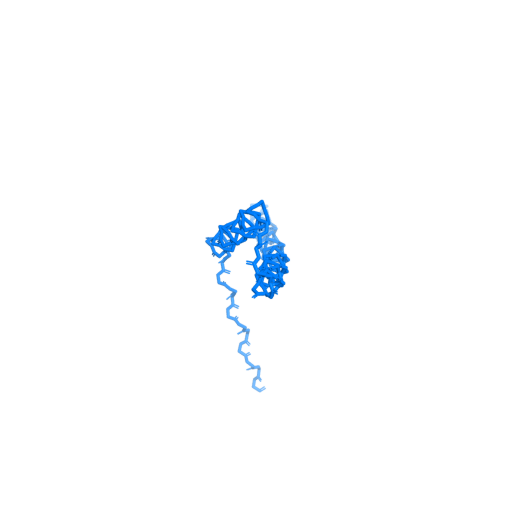M 520 O O . ALA A 1 73 ? 3.146 4.724 6.899 1.00 84.81 73 ALA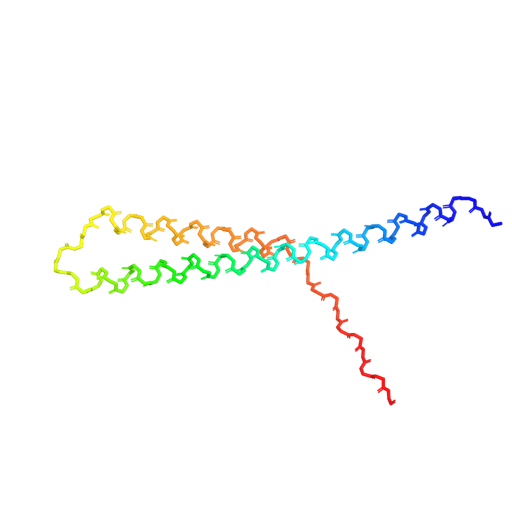 A O 1
ATOM 521 N N . ALA A 1 74 ? 2.164 5.472 5.019 1.00 84.06 74 ALA A N 1
ATOM 522 C CA . ALA A 1 74 ? 0.987 6.025 5.682 1.00 84.06 74 ALA A CA 1
ATOM 523 C C . ALA A 1 74 ? 0.138 4.937 6.359 1.00 84.06 74 ALA A C 1
ATOM 525 O O . ALA A 1 74 ? -0.244 5.105 7.517 1.00 84.06 74 ALA A O 1
ATOM 526 N N . VAL A 1 75 ? -0.095 3.807 5.683 1.00 84.81 75 VAL A N 1
ATOM 527 C CA . VAL A 1 75 ? -0.797 2.643 6.248 1.00 84.81 75 VAL A CA 1
ATOM 528 C C . VAL A 1 75 ? -0.036 2.119 7.462 1.00 84.81 75 VAL A C 1
ATOM 530 O O . VAL A 1 75 ? -0.608 2.002 8.543 1.00 84.81 75 VAL A O 1
ATOM 533 N N . THR A 1 76 ? 1.275 1.897 7.335 1.00 82.12 76 THR A N 1
ATOM 534 C CA . THR A 1 76 ? 2.111 1.391 8.438 1.00 82.12 76 THR A CA 1
ATOM 535 C C . THR A 1 76 ? 2.100 2.338 9.640 1.00 82.12 76 THR A C 1
ATOM 537 O O . THR A 1 76 ? 1.965 1.887 10.774 1.00 82.12 76 THR A O 1
ATOM 540 N N . ALA A 1 77 ? 2.191 3.652 9.411 1.00 82.44 77 ALA A N 1
ATOM 541 C CA . ALA A 1 77 ? 2.165 4.656 10.474 1.00 82.44 77 ALA A CA 1
ATOM 542 C C . ALA A 1 77 ? 0.830 4.699 11.237 1.00 82.44 77 ALA A C 1
ATOM 544 O O . ALA A 1 77 ? 0.808 5.098 12.400 1.00 82.44 77 ALA A O 1
ATOM 545 N N . ASN A 1 78 ? -0.267 4.289 10.597 1.00 76.69 78 ASN A N 1
ATOM 546 C CA . ASN A 1 78 ? -1.611 4.307 11.170 1.00 76.69 78 ASN A CA 1
ATOM 547 C C . ASN A 1 78 ? -2.137 2.915 11.544 1.00 76.69 78 ASN A C 1
ATOM 549 O O . ASN A 1 78 ? -3.275 2.824 11.994 1.00 76.69 78 ASN A O 1
ATOM 553 N N . THR A 1 79 ? -1.342 1.848 11.394 1.00 74.88 79 THR A N 1
ATOM 554 C CA . THR A 1 79 ? -1.732 0.482 11.772 1.00 74.88 79 THR A CA 1
ATOM 555 C C . THR A 1 79 ? -1.244 0.171 13.185 1.00 74.88 79 THR A C 1
ATOM 557 O O . THR A 1 79 ? -0.043 -0.031 13.385 1.00 74.88 79 THR A O 1
ATOM 560 N N . PRO A 1 80 ? -2.136 0.106 14.194 1.00 67.69 80 PRO A N 1
ATOM 561 C CA . PRO A 1 80 ? -1.763 -0.390 15.508 1.00 67.69 80 PRO A CA 1
ATOM 562 C C . PRO A 1 80 ? -1.321 -1.849 15.388 1.00 67.69 80 PRO A C 1
ATOM 564 O O . PRO A 1 80 ? -1.938 -2.628 14.660 1.00 67.69 80 PRO A O 1
ATOM 567 N N . ALA A 1 81 ? -0.273 -2.234 16.118 1.00 63.34 81 ALA A N 1
ATOM 568 C CA . ALA A 1 81 ? 0.121 -3.635 16.193 1.00 63.34 81 ALA A CA 1
ATOM 569 C C . ALA A 1 81 ? -1.081 -4.478 16.646 1.00 63.34 81 ALA A C 1
ATOM 571 O O . ALA A 1 81 ? -1.750 -4.133 17.625 1.00 63.34 81 ALA A O 1
ATOM 572 N N . ALA A 1 82 ? -1.354 -5.565 15.921 1.00 61.00 82 ALA A N 1
ATOM 573 C CA . ALA A 1 82 ? -2.427 -6.479 16.279 1.00 61.00 82 ALA A CA 1
ATOM 574 C C . ALA A 1 82 ? -2.252 -6.934 17.743 1.00 61.00 82 ALA A C 1
ATOM 576 O O . ALA A 1 82 ? -1.128 -7.266 18.141 1.00 61.00 82 ALA A O 1
ATOM 577 N N . PRO A 1 83 ? -3.328 -6.956 18.553 1.00 59.84 83 PRO A N 1
ATOM 578 C CA . PRO A 1 83 ? -3.271 -7.532 19.888 1.00 59.84 83 PRO A CA 1
ATOM 579 C C . PRO A 1 83 ? -2.710 -8.962 19.828 1.00 59.84 83 PRO A C 1
ATOM 581 O O . PRO A 1 83 ? -3.054 -9.701 18.900 1.00 59.84 83 PRO A O 1
ATOM 584 N N . PRO A 1 84 ? -1.850 -9.371 20.782 1.00 54.09 84 PRO A N 1
ATOM 585 C CA . PRO A 1 84 ? -1.313 -10.724 20.798 1.00 54.09 84 PRO A CA 1
ATOM 586 C C . PRO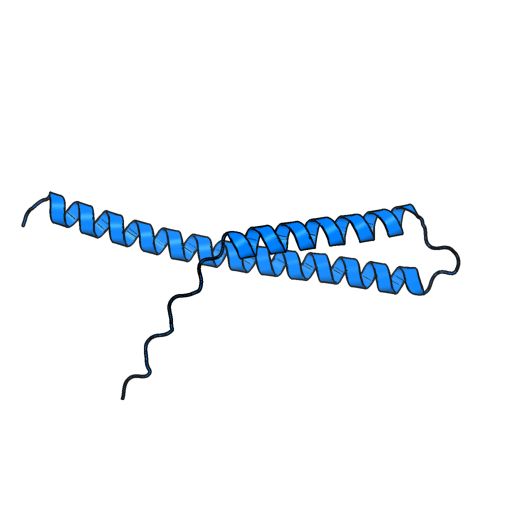 A 1 84 ? -2.455 -11.744 20.777 1.00 54.09 84 PRO A C 1
ATOM 588 O O . PRO A 1 84 ? -3.438 -11.593 21.505 1.00 54.09 84 PRO A O 1
ATOM 591 N N . ALA A 1 85 ? -2.317 -12.780 19.948 1.00 63.25 85 ALA A N 1
ATOM 592 C CA . ALA A 1 85 ? -3.283 -13.870 19.904 1.00 63.25 85 ALA A CA 1
ATOM 593 C C . ALA A 1 85 ? -3.456 -14.481 21.314 1.00 63.25 85 ALA A C 1
ATOM 595 O O . ALA A 1 85 ? -2.456 -14.625 22.029 1.00 63.25 85 ALA A O 1
ATOM 596 N N . PRO A 1 86 ? -4.685 -14.850 21.728 1.00 58.75 86 PRO A N 1
ATOM 597 C CA . PRO A 1 86 ? -4.913 -15.528 23.000 1.00 58.75 86 PRO A CA 1
ATOM 598 C C . PRO A 1 86 ? -4.017 -16.763 23.119 1.00 58.75 86 PRO A C 1
ATOM 600 O O . PRO A 1 86 ? -3.890 -17.533 22.164 1.00 58.75 86 PRO A O 1
ATOM 603 N N . ALA A 1 87 ? -3.385 -16.943 24.281 1.00 68.12 87 ALA A N 1
ATOM 604 C CA . ALA A 1 87 ? -2.561 -18.117 24.543 1.00 68.12 87 ALA A CA 1
ATOM 605 C C . ALA A 1 87 ? -3.377 -19.405 24.289 1.00 68.12 87 ALA A C 1
ATOM 607 O O . ALA A 1 87 ? -4.557 -19.438 24.654 1.00 68.12 87 ALA A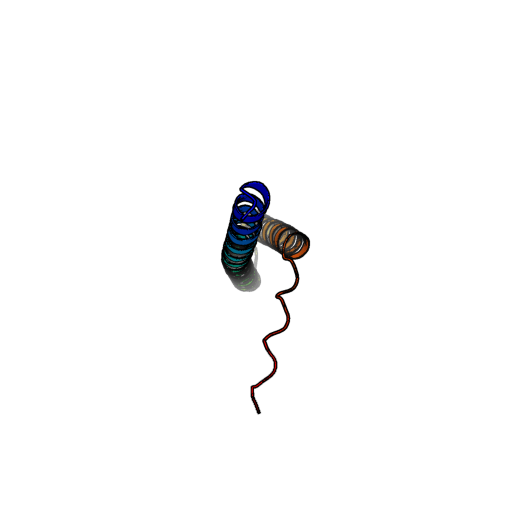 O 1
ATOM 608 N N . PRO A 1 88 ? -2.785 -20.454 23.682 1.00 58.56 88 PRO A N 1
ATOM 609 C CA . PRO A 1 88 ? -3.467 -21.731 23.495 1.00 58.56 88 PRO A CA 1
ATOM 610 C C . PRO A 1 88 ? -4.016 -22.232 24.835 1.00 58.56 88 PRO A C 1
ATOM 612 O O . PRO A 1 88 ? -3.288 -22.250 25.829 1.00 58.56 88 PRO A O 1
ATOM 615 N N . ALA A 1 89 ? -5.297 -22.602 24.871 1.00 64.12 89 ALA A N 1
ATOM 616 C CA . ALA A 1 89 ? -5.885 -23.233 26.047 1.00 64.12 89 ALA A CA 1
ATOM 617 C C . ALA A 1 89 ? -5.176 -24.582 26.324 1.00 64.12 89 ALA A C 1
ATOM 619 O O . ALA A 1 89 ? -4.860 -25.278 25.354 1.00 64.12 89 ALA A O 1
ATOM 620 N N . PRO A 1 90 ? -4.888 -24.918 27.598 1.00 66.06 90 PRO A N 1
ATOM 621 C CA . PRO A 1 90 ? -4.205 -26.157 27.982 1.00 66.06 90 PRO A CA 1
ATOM 622 C C . PRO A 1 90 ? -5.025 -27.420 27.696 1.00 66.06 90 PRO A C 1
ATOM 624 O O . PRO A 1 90 ? -6.276 -27.335 27.678 1.00 66.06 90 PRO A O 1
#